Protein AF-A0A4U0WPC5-F1 (afdb_monomer_lite)

Sequence (124 aa):
MAGLFSRRWIRTARDTYLVIDALSHPIQDIKTGASCENSTGRPDPTICPTTEACAQNCAVEGINYAQHGVQTHGNALTLHQYLDVNGVETEVSPRLYLLGPKAENYEMLQLLNQEFTVSIQRHF

pLDDT: mean 90.9, std 13.54, range [36.88, 98.0]

Radius of gyration: 20.48 Å; chains: 1; bounding box: 39×40×68 Å

InterPro domains:
  IPR001722 Glycoside hydrolase, family 7 [PF00840] (14-120)
  IPR001722 Glycoside hydrolase, family 7 [PR00734] (46-65)
  IPR001722 Glycoside hydrolase, family 7 [PR00734] (106-124)
  IPR001722 Glycoside hydrolase, family 7 [PTHR33753] (14-120)
  IPR013320 Concanavalin A-like lectin/glucanase domain superfamily [SSF49899] (13-120)
  IPR037019 Glycoside hydrolase family 7, catalytic domain superfamily [G3DSA:2.70.100.10] (8-123)

Secondary structure (DSSP, 8-state):
----------------EEEE-GGGS-EEETTT--BSB-TTSSB-TTT-SSHHHHHHHEEEPP--GGGGTEEEETTEEEE-SEEEETTEEEE----EEEE-TTSSSB-----TT-----------

Foldseek 3Di:
DDDPPPPPPPDDDFDKDKDWDLLLFFKAFPPPRHGCADPVRHGDCVQPVDPVSSVVGIDGDDDDVVVLQWDDDDPDIGRDQWDQDPNDTDGRRIDMFMGGRVNPHGDDDPPVVHDDDDDDDDDD

Organism: NCBI:txid329884

Structure (mmCIF, N/CA/C/O backbone):
data_AF-A0A4U0WPC5-F1
#
_entry.id   AF-A0A4U0WPC5-F1
#
loop_
_atom_site.group_PDB
_atom_site.id
_atom_site.type_symbol
_atom_site.label_atom_id
_atom_site.label_alt_id
_atom_site.label_comp_id
_atom_site.label_asym_id
_atom_site.label_entity_id
_atom_site.label_seq_id
_atom_site.pdbx_PDB_ins_code
_atom_site.Cartn_x
_atom_site.Cartn_y
_atom_site.Cartn_z
_atom_site.occupancy
_atom_site.B_iso_or_equiv
_atom_site.auth_seq_id
_atom_site.auth_comp_id
_atom_site.auth_asym_id
_atom_site.auth_atom_id
_atom_site.pdbx_PDB_model_num
ATOM 1 N N . MET A 1 1 ? -20.360 -13.756 46.752 1.00 36.88 1 MET A N 1
ATOM 2 C CA . MET A 1 1 ? -20.853 -13.617 45.365 1.00 36.88 1 MET A CA 1
ATOM 3 C C . MET A 1 1 ? -20.392 -12.262 44.846 1.00 36.88 1 MET A C 1
ATOM 5 O O . MET A 1 1 ? -21.016 -11.259 45.158 1.00 36.88 1 MET A O 1
ATOM 9 N N . ALA A 1 2 ? -19.236 -12.207 44.180 1.00 38.19 2 ALA A N 1
ATOM 10 C CA . ALA A 1 2 ? -18.702 -10.965 43.625 1.00 38.19 2 ALA A CA 1
ATOM 11 C C . ALA A 1 2 ? -19.386 -10.693 42.278 1.00 38.19 2 ALA A C 1
ATOM 13 O O . ALA A 1 2 ? -19.288 -11.502 41.357 1.00 38.19 2 ALA A O 1
ATOM 14 N N . GLY A 1 3 ? -20.133 -9.593 42.197 1.00 38.56 3 GLY A N 1
ATOM 15 C CA . GLY A 1 3 ? -20.817 -9.169 40.982 1.00 38.56 3 GLY A CA 1
ATOM 16 C C . GLY A 1 3 ? -19.812 -8.741 39.917 1.00 38.56 3 GLY A C 1
ATOM 17 O O . GLY A 1 3 ? -19.057 -7.790 40.109 1.00 38.56 3 GLY A O 1
ATOM 18 N N . LEU A 1 4 ? -19.820 -9.444 38.787 1.00 43.53 4 LEU A N 1
ATOM 19 C CA . LEU A 1 4 ? -19.161 -9.034 37.553 1.00 43.53 4 LEU A CA 1
ATOM 20 C C . LEU A 1 4 ? -19.795 -7.724 37.062 1.00 43.53 4 LEU A C 1
ATOM 22 O O . LEU A 1 4 ? -20.834 -7.730 36.404 1.00 43.53 4 LEU A O 1
ATOM 26 N N . PHE A 1 5 ? -19.154 -6.593 37.353 1.00 43.22 5 PHE A N 1
ATOM 27 C CA . PHE A 1 5 ? -19.384 -5.347 36.626 1.00 43.22 5 PHE A CA 1
ATOM 28 C C . PHE A 1 5 ? -18.832 -5.505 35.203 1.00 43.22 5 PHE A C 1
ATOM 30 O O . PHE A 1 5 ? -17.725 -5.068 34.893 1.00 43.22 5 PHE A O 1
ATOM 37 N N . SER A 1 6 ? -19.599 -6.136 34.311 1.00 53.47 6 SER A N 1
ATOM 38 C CA . SER A 1 6 ? -19.349 -5.995 32.879 1.00 53.47 6 SER A CA 1
ATOM 39 C C . SER A 1 6 ? -19.780 -4.586 32.479 1.00 53.47 6 SER A C 1
ATOM 41 O O . SER A 1 6 ? -20.940 -4.330 32.159 1.00 53.47 6 SER A O 1
ATOM 43 N N . ARG A 1 7 ? -18.841 -3.637 32.538 1.00 52.19 7 ARG A N 1
ATOM 44 C CA . ARG A 1 7 ? -18.969 -2.362 31.827 1.00 52.19 7 ARG A CA 1
ATOM 45 C C . ARG A 1 7 ? -18.964 -2.687 30.334 1.00 52.19 7 ARG A C 1
ATOM 47 O O . ARG A 1 7 ? -17.917 -2.720 29.693 1.00 52.19 7 ARG A O 1
ATOM 54 N N . ARG A 1 8 ? -20.136 -3.007 29.785 1.00 56.34 8 ARG A N 1
ATOM 55 C CA . ARG A 1 8 ? -20.319 -3.178 28.346 1.00 56.34 8 ARG A CA 1
ATOM 56 C C . ARG A 1 8 ? -20.242 -1.792 27.717 1.00 56.34 8 ARG A C 1
ATOM 58 O O . ARG A 1 8 ? -21.226 -1.064 27.677 1.00 56.34 8 ARG A O 1
ATOM 65 N N . TRP A 1 9 ? -19.049 -1.418 27.268 1.00 59.41 9 TRP A N 1
ATOM 66 C CA . TRP A 1 9 ? -18.851 -0.254 26.414 1.00 59.41 9 TRP A CA 1
ATOM 67 C C . TRP A 1 9 ? -19.751 -0.401 25.184 1.00 59.41 9 TRP A C 1
ATOM 69 O O . TRP A 1 9 ? -19.601 -1.357 24.420 1.00 59.41 9 TRP A O 1
ATOM 79 N N . ILE A 1 10 ? -20.715 0.505 25.017 1.00 80.69 10 ILE A N 1
ATOM 80 C CA . ILE A 1 10 ? -21.506 0.593 23.789 1.00 80.69 10 ILE A CA 1
ATOM 81 C C . ILE A 1 10 ? -20.540 1.094 22.714 1.00 80.69 10 ILE A C 1
ATOM 83 O O . ILE A 1 10 ? -20.156 2.259 22.716 1.00 80.69 10 ILE A O 1
ATOM 87 N N . ARG A 1 11 ? -20.084 0.187 21.847 1.00 84.62 11 ARG A N 1
ATOM 88 C CA . ARG A 1 11 ? -19.219 0.492 20.704 1.00 84.62 11 ARG A CA 1
ATOM 89 C C . ARG A 1 11 ? -20.014 0.290 19.425 1.00 84.62 11 ARG A C 1
ATOM 91 O O . ARG A 1 11 ? -20.670 -0.739 19.273 1.00 84.62 11 ARG A O 1
ATOM 98 N N . THR A 1 12 ? -19.916 1.248 18.516 1.00 90.56 12 THR A N 1
ATOM 99 C CA . THR A 1 12 ? -20.502 1.160 17.177 1.00 90.56 12 THR A CA 1
ATOM 100 C C . THR A 1 12 ? -19.415 0.743 16.200 1.00 90.56 12 THR A C 1
ATOM 102 O O . THR A 1 12 ? -18.335 1.334 16.195 1.00 90.56 12 THR A O 1
ATOM 105 N N . ALA A 1 13 ? -19.685 -0.286 15.396 1.00 91.62 13 ALA A N 1
ATOM 106 C CA . ALA A 1 13 ? -18.792 -0.663 14.309 1.00 91.62 13 ALA A CA 1
ATOM 107 C C . ALA A 1 13 ? -18.754 0.459 13.262 1.00 91.62 13 ALA A C 1
ATOM 109 O O . ALA A 1 13 ? -19.775 1.088 12.981 1.00 91.62 13 ALA A O 1
ATOM 110 N N . ARG A 1 14 ? -17.573 0.712 12.704 1.00 91.44 14 ARG A N 1
ATOM 111 C CA . ARG A 1 14 ? -17.391 1.624 11.576 1.00 91.44 14 ARG A CA 1
ATOM 112 C C . ARG A 1 14 ? -16.828 0.824 10.418 1.00 91.44 14 ARG A C 1
ATOM 114 O O . ARG A 1 14 ? -15.885 0.063 10.618 1.00 91.44 14 ARG A O 1
ATOM 121 N N . ASP A 1 15 ? -17.387 1.036 9.237 1.00 93.75 15 ASP A N 1
ATOM 122 C CA . ASP A 1 15 ? -16.803 0.515 8.011 1.00 93.75 15 ASP A CA 1
ATOM 123 C C . ASP A 1 15 ? -15.552 1.339 7.710 1.00 93.75 15 ASP A C 1
ATOM 125 O O . ASP A 1 15 ? -15.614 2.558 7.547 1.00 93.75 15 ASP A O 1
ATOM 129 N N . THR A 1 16 ? -14.403 0.680 7.711 1.00 96.00 16 THR A N 1
ATOM 130 C CA . THR A 1 16 ? -13.100 1.258 7.377 1.00 96.00 16 THR A CA 1
ATOM 131 C C . THR A 1 16 ? -12.389 0.335 6.412 1.00 96.00 16 THR A C 1
ATOM 133 O O . THR A 1 16 ? -12.668 -0.863 6.370 1.00 96.00 16 THR A O 1
ATOM 136 N N . TYR A 1 17 ? -11.431 0.882 5.680 1.00 97.12 17 TYR A N 1
ATOM 137 C CA . TYR A 1 17 ? -10.688 0.144 4.666 1.00 97.12 17 TYR A CA 1
ATOM 138 C C . TYR A 1 17 ? -9.197 0.195 4.978 1.00 97.12 17 TYR A C 1
ATOM 140 O O . TYR A 1 17 ? -8.752 0.974 5.820 1.00 97.12 17 TYR A O 1
ATOM 148 N N . LEU A 1 18 ? -8.419 -0.646 4.310 1.00 97.19 18 LEU A N 1
ATOM 149 C CA . LEU A 1 18 ? -6.965 -0.648 4.410 1.00 97.19 18 LEU A CA 1
ATOM 150 C C . LEU A 1 18 ? -6.381 -0.329 3.042 1.00 97.19 18 LEU A C 1
ATOM 152 O O . LEU A 1 18 ? -6.896 -0.806 2.032 1.00 97.19 18 LEU A O 1
ATOM 156 N N . VAL A 1 19 ? -5.302 0.446 3.028 1.00 97.62 19 VAL A N 1
ATOM 157 C CA . VAL A 1 19 ? -4.503 0.695 1.827 1.00 97.62 19 VAL A CA 1
ATOM 158 C C . VAL A 1 19 ? -3.048 0.343 2.087 1.00 97.62 19 VAL A C 1
ATOM 160 O O . VAL A 1 19 ? -2.517 0.681 3.146 1.00 97.62 19 VAL A O 1
ATOM 163 N N . ILE A 1 20 ? -2.424 -0.380 1.161 1.00 97.44 20 ILE A N 1
ATOM 164 C CA . ILE A 1 20 ? -0.992 -0.681 1.216 1.00 97.44 20 ILE A CA 1
ATOM 165 C C . ILE A 1 20 ? -0.178 0.528 0.771 1.00 97.44 20 ILE A C 1
ATOM 167 O O . ILE A 1 20 ? -0.651 1.383 0.028 1.00 97.44 20 ILE A O 1
ATOM 171 N N . ASP A 1 21 ? 1.031 0.641 1.306 1.00 96.38 21 ASP A N 1
ATOM 172 C CA . ASP A 1 21 ? 1.939 1.728 0.979 1.00 96.38 21 ASP A CA 1
ATOM 173 C C . ASP A 1 21 ? 2.176 1.850 -0.530 1.00 96.38 21 ASP A C 1
ATOM 175 O O . ASP A 1 21 ? 2.386 0.849 -1.213 1.00 96.38 21 ASP A O 1
ATOM 179 N N . ALA A 1 22 ? 2.198 3.087 -1.029 1.00 92.88 22 ALA A N 1
ATOM 180 C CA . ALA A 1 22 ? 2.320 3.374 -2.454 1.00 92.88 22 ALA A CA 1
ATOM 181 C C . ALA A 1 22 ? 3.572 2.752 -3.097 1.00 92.88 22 ALA A C 1
ATOM 183 O O . ALA A 1 22 ? 3.505 2.352 -4.252 1.00 92.88 22 ALA A O 1
ATOM 184 N N . LEU A 1 23 ? 4.681 2.601 -2.361 1.00 87.56 23 LEU A N 1
ATOM 185 C CA . LEU A 1 23 ? 5.906 1.984 -2.890 1.00 87.56 23 LEU A CA 1
ATOM 186 C C . LEU A 1 23 ? 5.788 0.464 -3.079 1.00 87.56 23 LEU A C 1
ATOM 188 O O . LEU A 1 23 ? 6.668 -0.147 -3.673 1.00 87.56 23 LEU A O 1
ATOM 192 N N . SER A 1 24 ? 4.725 -0.162 -2.568 1.00 93.00 24 SER A N 1
ATOM 193 C CA . SER A 1 24 ? 4.434 -1.574 -2.850 1.00 93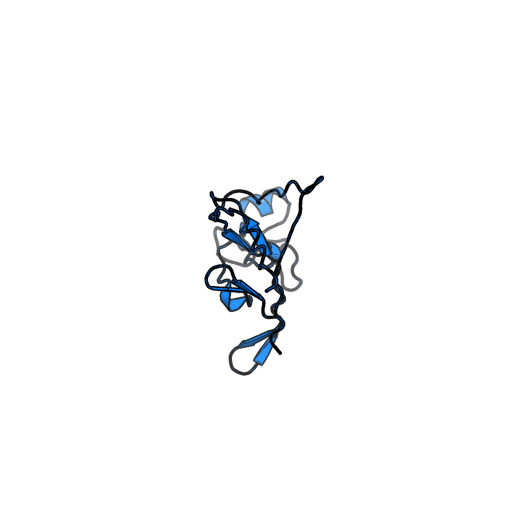.00 24 SER A CA 1
ATOM 194 C C . SER A 1 24 ? 3.723 -1.754 -4.189 1.00 93.00 24 SER A C 1
ATOM 196 O O . SER A 1 24 ? 3.735 -2.853 -4.734 1.00 93.00 24 SER A O 1
ATOM 198 N N . HIS A 1 25 ? 3.080 -0.704 -4.705 1.00 94.75 25 HIS A N 1
ATOM 199 C CA . HIS A 1 25 ? 2.316 -0.769 -5.941 1.00 94.75 25 HIS A CA 1
ATOM 200 C C . HIS A 1 25 ? 3.227 -0.757 -7.172 1.00 94.75 25 HIS A C 1
ATOM 202 O O . HIS A 1 25 ? 4.240 -0.058 -7.182 1.00 94.75 25 HIS A O 1
ATOM 208 N N . PRO A 1 26 ? 2.838 -1.449 -8.256 1.00 94.44 26 PRO A N 1
ATOM 209 C CA . PRO A 1 26 ? 3.454 -1.224 -9.551 1.00 94.44 26 PRO A CA 1
ATOM 210 C C . PRO A 1 26 ? 3.232 0.226 -9.994 1.00 94.44 26 PRO A C 1
ATOM 212 O O . PRO A 1 26 ? 2.100 0.714 -9.997 1.00 94.44 26 PRO A O 1
ATOM 215 N N . ILE A 1 27 ? 4.309 0.892 -10.405 1.00 95.19 27 ILE A N 1
ATOM 216 C CA . ILE A 1 27 ? 4.254 2.216 -11.024 1.00 95.19 27 ILE A CA 1
ATOM 217 C C . ILE A 1 27 ? 4.581 2.036 -12.502 1.00 95.19 27 ILE A C 1
ATOM 219 O O . ILE A 1 27 ? 5.701 1.651 -12.846 1.00 95.19 27 ILE A O 1
ATOM 223 N N . GLN A 1 28 ? 3.601 2.264 -13.373 1.00 96.31 28 GLN A N 1
ATOM 224 C CA . GLN A 1 28 ? 3.697 1.910 -14.790 1.00 96.31 28 GLN A CA 1
ATOM 225 C C . GLN A 1 28 ? 3.432 3.097 -15.707 1.00 96.31 28 GLN A C 1
ATOM 227 O O . GLN A 1 28 ? 2.623 3.969 -15.397 1.00 96.31 28 GLN A O 1
ATOM 232 N N . ASP A 1 29 ? 4.103 3.104 -16.856 1.00 97.38 29 ASP A N 1
ATOM 233 C CA . ASP A 1 29 ? 3.835 4.032 -17.947 1.00 97.38 29 ASP A CA 1
ATOM 234 C C . ASP A 1 29 ? 2.434 3.758 -18.505 1.00 97.38 29 ASP A C 1
ATOM 236 O O . ASP A 1 29 ? 2.152 2.669 -19.009 1.00 97.38 29 ASP A O 1
ATOM 240 N N . ILE A 1 30 ? 1.566 4.766 -18.468 1.00 97.06 30 ILE A N 1
ATOM 241 C CA . ILE A 1 30 ? 0.160 4.667 -18.880 1.00 97.06 30 ILE A CA 1
ATOM 242 C C . ILE A 1 30 ? -0.027 4.336 -20.367 1.00 97.06 30 ILE A C 1
ATOM 244 O O . ILE A 1 30 ? -1.117 3.944 -20.781 1.00 97.06 30 ILE A O 1
ATOM 248 N N . LYS A 1 31 ? 1.002 4.534 -21.200 1.00 95.44 31 LYS A N 1
ATOM 249 C CA . LYS A 1 31 ? 0.951 4.270 -22.645 1.00 95.44 31 LYS A CA 1
ATOM 250 C C . LYS A 1 31 ? 1.462 2.882 -22.990 1.00 95.44 31 LYS A C 1
ATOM 252 O O . LYS A 1 31 ? 0.939 2.260 -23.911 1.00 95.44 31 LYS A O 1
ATOM 257 N N . THR A 1 32 ? 2.516 2.436 -22.312 1.00 96.38 32 THR A N 1
ATOM 258 C CA . THR A 1 32 ? 3.258 1.224 -22.694 1.00 96.38 32 THR A CA 1
ATOM 259 C C . THR A 1 32 ? 3.085 0.069 -21.712 1.00 96.38 32 THR A C 1
ATOM 261 O O . THR A 1 32 ? 3.338 -1.075 -22.087 1.00 96.38 32 THR A O 1
ATOM 264 N N . GLY A 1 33 ? 2.659 0.340 -20.476 1.00 95.38 33 GLY A N 1
ATOM 265 C CA . GLY A 1 33 ? 2.626 -0.627 -19.376 1.00 95.38 33 GLY A CA 1
ATOM 266 C C . GLY A 1 33 ? 4.013 -0.998 -18.838 1.00 95.38 33 GLY A C 1
ATOM 267 O O . GLY A 1 33 ? 4.128 -1.897 -18.005 1.00 95.38 33 GLY A O 1
ATOM 268 N N . ALA A 1 34 ? 5.081 -0.350 -19.316 1.00 95.81 34 ALA A N 1
ATOM 269 C CA . ALA A 1 34 ? 6.428 -0.569 -18.805 1.00 95.81 34 ALA A CA 1
ATOM 270 C C . ALA A 1 34 ? 6.562 -0.02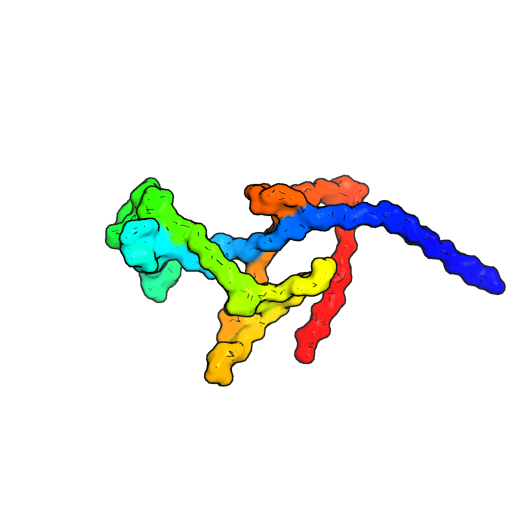6 -17.374 1.00 95.81 34 ALA A C 1
ATOM 272 O O . ALA A 1 34 ? 5.884 0.928 -17.001 1.00 95.81 34 ALA A O 1
ATOM 273 N N . SER A 1 35 ? 7.463 -0.608 -16.580 1.00 95.44 35 SER A N 1
ATOM 274 C CA . SER A 1 35 ? 7.811 -0.063 -15.264 1.00 95.44 35 SER A CA 1
ATOM 275 C C . SER A 1 35 ? 8.360 1.356 -15.408 1.00 95.44 35 SER A C 1
ATOM 277 O O . SER A 1 35 ? 9.276 1.584 -16.195 1.00 95.44 35 SER A O 1
ATOM 279 N N . CYS A 1 36 ? 7.845 2.292 -14.612 1.00 96.25 36 CYS A N 1
ATOM 280 C CA . CYS A 1 36 ? 8.421 3.629 -14.478 1.00 96.25 36 CYS A CA 1
ATOM 281 C C . CYS A 1 36 ? 9.672 3.655 -13.597 1.00 96.25 36 CYS A C 1
ATOM 283 O O . CYS A 1 36 ? 10.317 4.696 -13.471 1.00 96.25 36 CYS A O 1
ATOM 285 N N . GLU A 1 37 ? 10.022 2.525 -12.986 1.00 94.75 37 GLU A N 1
ATOM 286 C CA . GLU A 1 37 ? 11.244 2.343 -12.218 1.00 94.75 37 GLU A CA 1
ATOM 287 C C . GLU A 1 37 ? 12.249 1.470 -12.972 1.00 94.75 37 GLU A C 1
ATOM 289 O O . GLU A 1 37 ? 11.890 0.479 -13.614 1.00 94.75 37 GLU A O 1
ATOM 294 N N . ASN A 1 38 ? 13.528 1.814 -12.844 1.00 93.75 38 ASN A N 1
ATOM 295 C CA . ASN A 1 38 ? 14.641 1.018 -13.341 1.00 93.75 38 ASN A CA 1
ATOM 296 C C . ASN A 1 38 ? 15.008 -0.124 -12.371 1.00 93.75 38 ASN A C 1
ATOM 298 O O . ASN A 1 38 ? 14.468 -0.246 -11.273 1.00 93.75 38 ASN A O 1
ATOM 302 N N . SER A 1 39 ? 16.014 -0.927 -12.729 1.00 90.56 39 SER A N 1
ATOM 303 C CA . SER A 1 39 ? 16.468 -2.084 -11.936 1.00 90.56 39 SER A CA 1
ATOM 304 C C . SER A 1 39 ? 17.039 -1.758 -10.545 1.00 90.56 39 SER A C 1
ATOM 306 O O . SER A 1 39 ? 17.429 -2.668 -9.821 1.00 90.56 39 SER A O 1
ATOM 308 N N . THR A 1 40 ? 17.148 -0.477 -10.181 1.00 90.31 40 THR A N 1
ATOM 309 C CA . THR A 1 40 ? 17.593 -0.018 -8.855 1.00 90.31 40 THR A CA 1
ATOM 310 C C . THR A 1 40 ? 16.451 0.553 -8.008 1.00 90.31 40 THR A C 1
ATOM 312 O O . THR A 1 40 ? 16.720 1.066 -6.922 1.00 90.31 40 THR A O 1
ATOM 315 N N . GLY A 1 41 ? 15.204 0.502 -8.498 1.00 87.38 41 GLY A N 1
ATOM 316 C CA . GLY A 1 41 ? 14.037 1.088 -7.825 1.00 87.38 41 GLY A CA 1
ATOM 317 C C . GLY A 1 41 ? 14.020 2.618 -7.882 1.00 87.38 41 GLY A C 1
ATOM 318 O O . GLY A 1 41 ? 13.544 3.281 -6.965 1.00 87.38 41 GLY A O 1
ATOM 319 N N . ARG A 1 42 ? 14.634 3.209 -8.915 1.00 91.94 42 ARG A N 1
ATOM 320 C CA . ARG A 1 42 ? 14.630 4.662 -9.153 1.00 91.94 42 ARG A CA 1
ATOM 321 C C . ARG A 1 42 ? 13.829 4.984 -10.410 1.00 91.94 42 ARG A C 1
ATOM 323 O O . ARG A 1 42 ? 13.818 4.142 -11.304 1.00 91.94 42 ARG A O 1
ATOM 330 N N . PRO A 1 43 ? 13.265 6.200 -10.537 1.00 94.12 43 PRO A N 1
ATOM 331 C CA . PRO A 1 43 ? 12.578 6.611 -11.758 1.00 94.12 43 PRO A CA 1
ATOM 332 C C . PRO A 1 43 ? 13.445 6.377 -13.002 1.00 94.12 43 PRO A C 1
ATOM 334 O O . PRO A 1 43 ? 14.616 6.772 -13.035 1.00 94.12 43 PRO A O 1
ATOM 337 N N . ASP A 1 44 ? 12.889 5.704 -14.007 1.00 96.00 44 ASP A N 1
ATOM 338 C CA . ASP A 1 44 ? 13.556 5.456 -15.282 1.00 96.00 44 ASP A CA 1
ATOM 339 C C . ASP A 1 44 ? 13.689 6.788 -16.040 1.00 96.00 44 ASP A C 1
ATOM 341 O O . ASP A 1 44 ? 12.673 7.389 -16.374 1.00 96.00 44 ASP A O 1
ATOM 345 N N . PRO A 1 45 ? 14.902 7.279 -16.349 1.00 96.12 45 PRO A N 1
ATOM 346 C CA . PRO A 1 45 ? 15.088 8.591 -16.970 1.00 96.12 45 PRO A CA 1
ATOM 347 C C . PRO A 1 45 ? 14.531 8.691 -18.398 1.00 96.12 45 PRO A C 1
ATOM 349 O O . PRO A 1 45 ? 14.357 9.802 -18.900 1.00 96.12 45 PRO A O 1
ATOM 352 N N . THR A 1 46 ? 14.261 7.566 -19.067 1.00 95.75 46 THR A N 1
ATOM 353 C CA . THR A 1 46 ? 13.653 7.552 -20.406 1.00 95.75 46 THR A CA 1
ATOM 354 C C . THR A 1 46 ? 12.145 7.814 -20.361 1.00 95.75 46 THR A C 1
ATOM 356 O O . THR A 1 46 ? 11.607 8.416 -21.289 1.00 95.75 46 THR A O 1
ATOM 359 N N . ILE A 1 47 ? 11.485 7.435 -19.260 1.00 96.56 47 ILE A N 1
ATOM 360 C CA . ILE A 1 47 ? 10.046 7.631 -19.014 1.00 96.56 47 ILE A CA 1
ATOM 361 C C . ILE A 1 47 ? 9.808 8.865 -18.121 1.00 96.56 47 ILE A C 1
ATOM 363 O O . ILE A 1 47 ? 8.893 9.656 -18.359 1.00 96.56 47 ILE A O 1
ATOM 367 N N . CYS A 1 48 ? 10.674 9.062 -17.127 1.00 96.88 48 CYS A N 1
ATOM 368 C CA . CYS A 1 48 ? 10.653 10.094 -16.092 1.00 96.88 48 CYS A CA 1
ATOM 369 C C . CYS A 1 48 ? 11.888 11.025 -16.167 1.00 96.88 48 CYS A C 1
ATOM 371 O O . CYS A 1 48 ? 12.685 11.067 -15.227 1.00 96.88 48 CYS A O 1
ATOM 373 N N . PRO A 1 49 ? 12.075 11.807 -17.251 1.00 96.75 49 PRO A N 1
ATOM 374 C CA . PRO A 1 49 ? 13.198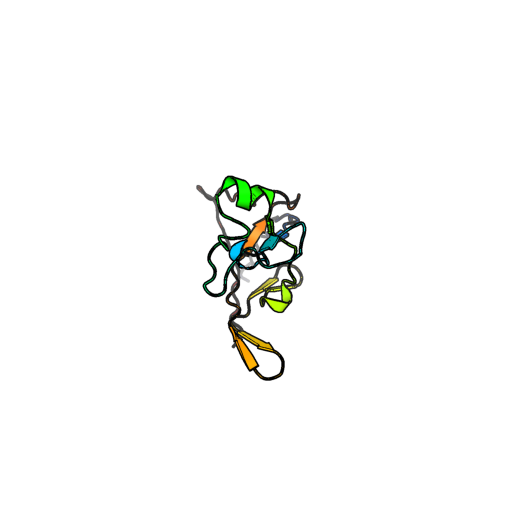 12.746 -17.358 1.00 96.75 49 PRO A CA 1
ATOM 375 C C . PRO A 1 49 ? 13.070 13.949 -16.406 1.00 96.75 49 PRO A C 1
ATOM 377 O O . PRO A 1 49 ? 14.074 14.558 -16.039 1.00 96.75 49 PRO A O 1
ATOM 380 N N . THR A 1 50 ? 11.842 14.298 -16.007 1.00 96.88 50 THR A N 1
ATOM 381 C CA . THR A 1 50 ? 11.533 15.302 -14.977 1.00 96.88 50 THR A CA 1
ATOM 382 C C . THR A 1 50 ? 10.411 14.796 -14.075 1.00 96.88 50 THR A C 1
ATOM 384 O O . THR A 1 50 ? 9.694 13.857 -14.430 1.00 96.88 50 THR A O 1
ATOM 387 N N . THR A 1 51 ? 10.221 15.440 -12.923 1.00 96.00 51 THR A N 1
ATOM 388 C CA . THR A 1 51 ? 9.126 15.125 -11.995 1.00 96.00 51 THR A CA 1
ATOM 389 C C . THR A 1 51 ? 7.756 15.292 -12.655 1.00 96.00 51 THR A C 1
ATOM 391 O O . THR A 1 51 ? 6.891 14.432 -12.508 1.00 96.00 51 THR A O 1
A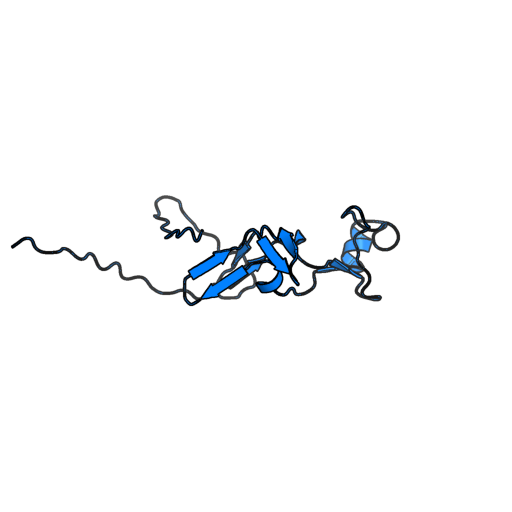TOM 394 N N . GLU A 1 52 ? 7.564 16.366 -13.423 1.00 97.62 52 GLU A N 1
ATOM 395 C CA . GLU A 1 52 ? 6.303 16.666 -14.108 1.00 97.62 52 GLU A CA 1
ATOM 396 C C . GLU A 1 52 ? 6.015 15.642 -15.204 1.00 97.62 52 GLU A C 1
ATOM 398 O O . GLU A 1 52 ? 4.892 15.154 -15.305 1.00 97.62 52 GLU A O 1
ATOM 403 N N . ALA A 1 53 ? 7.034 15.275 -15.990 1.00 97.12 53 ALA A N 1
ATOM 404 C CA . ALA A 1 53 ? 6.899 14.235 -17.003 1.00 97.12 53 ALA A CA 1
ATOM 405 C C . ALA A 1 53 ? 6.560 12.883 -16.360 1.00 97.12 53 ALA A C 1
ATOM 407 O O . ALA A 1 53 ? 5.673 12.187 -16.840 1.00 97.12 53 ALA A O 1
ATOM 408 N N . CYS A 1 54 ? 7.200 12.543 -15.237 1.00 96.69 54 CYS A N 1
ATOM 409 C CA . CYS A 1 54 ? 6.921 11.305 -14.512 1.00 96.69 54 CYS A CA 1
ATOM 410 C C . CYS A 1 54 ? 5.472 11.257 -14.008 1.00 96.69 54 CYS A C 1
ATOM 412 O O . CYS A 1 54 ? 4.771 10.279 -14.243 1.00 96.69 54 CYS A O 1
ATOM 414 N N . ALA A 1 55 ? 4.982 12.345 -13.406 1.00 96.19 55 ALA A N 1
ATOM 415 C CA . ALA A 1 55 ? 3.600 12.437 -12.931 1.00 96.19 55 ALA A CA 1
ATOM 416 C C . ALA A 1 55 ? 2.555 12.367 -14.061 1.00 96.19 55 ALA A C 1
ATOM 418 O O . ALA A 1 55 ? 1.413 11.989 -13.817 1.00 96.19 55 ALA A O 1
ATOM 419 N N . GLN A 1 56 ? 2.923 12.753 -15.286 1.00 97.31 56 GLN A N 1
ATOM 420 C CA . GLN A 1 56 ? 2.046 12.671 -16.459 1.00 97.31 56 GLN A CA 1
ATOM 421 C C . GLN A 1 56 ? 2.110 11.316 -17.165 1.00 97.31 56 GLN A C 1
ATOM 423 O O . GLN A 1 56 ? 1.117 10.890 -17.752 1.00 97.31 56 GLN A O 1
ATOM 428 N N . ASN A 1 57 ? 3.276 10.671 -17.154 1.00 97.69 57 ASN A N 1
ATOM 429 C CA . ASN A 1 57 ? 3.509 9.427 -17.878 1.00 97.69 57 ASN A CA 1
ATOM 430 C C . ASN A 1 57 ? 3.182 8.195 -17.035 1.00 97.69 57 ASN A C 1
ATOM 432 O O . ASN A 1 57 ? 2.869 7.163 -17.613 1.00 97.69 57 ASN A O 1
ATOM 436 N N . CYS A 1 58 ? 3.249 8.285 -15.707 1.00 97.44 58 CYS A N 1
ATOM 437 C CA . CYS A 1 58 ? 3.160 7.133 -14.819 1.00 97.44 58 CYS A CA 1
ATOM 438 C C . CYS A 1 58 ? 1.883 7.126 -13.982 1.00 97.44 58 CYS A C 1
ATOM 440 O O . CYS A 1 58 ? 1.458 8.161 -13.469 1.00 97.44 58 CYS A O 1
ATOM 442 N N . ALA A 1 59 ? 1.322 5.938 -13.780 1.00 96.62 59 ALA A N 1
ATOM 443 C CA . ALA A 1 59 ? 0.230 5.694 -12.851 1.00 96.62 59 ALA A CA 1
ATOM 444 C C . ALA A 1 59 ? 0.631 4.658 -11.799 1.00 96.62 59 ALA A C 1
ATOM 446 O O . ALA A 1 59 ? 1.405 3.737 -12.061 1.00 96.62 59 ALA A O 1
ATOM 447 N N . VAL A 1 60 ? 0.092 4.837 -10.593 1.00 95.69 60 VAL A N 1
ATOM 448 C CA . VAL A 1 60 ? 0.143 3.835 -9.528 1.00 95.69 60 VAL A CA 1
ATOM 449 C C . VAL A 1 60 ? -1.019 2.877 -9.754 1.00 95.69 60 VAL A C 1
ATOM 451 O O . VAL A 1 60 ? -2.179 3.285 -9.693 1.00 95.69 60 VAL A O 1
ATOM 454 N N . GLU A 1 61 ? -0.706 1.617 -10.023 1.00 95.50 61 GLU A N 1
ATOM 455 C CA . GLU A 1 61 ? -1.698 0.616 -10.407 1.00 95.50 61 GLU A CA 1
ATOM 456 C C . GLU A 1 61 ? -2.261 -0.147 -9.211 1.00 95.50 61 GLU A C 1
ATOM 458 O O . GLU A 1 61 ? -1.676 -0.188 -8.131 1.00 95.50 61 GLU A O 1
ATOM 463 N N . GLY A 1 62 ? -3.413 -0.790 -9.400 1.00 94.69 62 GLY A N 1
ATOM 464 C CA . GLY A 1 62 ? -3.978 -1.694 -8.399 1.00 94.69 62 GLY A CA 1
ATOM 465 C C . GLY A 1 62 ? -3.053 -2.877 -8.085 1.00 94.69 62 GLY A C 1
ATOM 466 O O . GLY A 1 62 ? -2.255 -3.308 -8.915 1.00 94.69 62 GLY A O 1
ATOM 467 N N . ILE A 1 63 ? -3.181 -3.435 -6.881 1.00 95.75 63 ILE A N 1
ATOM 468 C 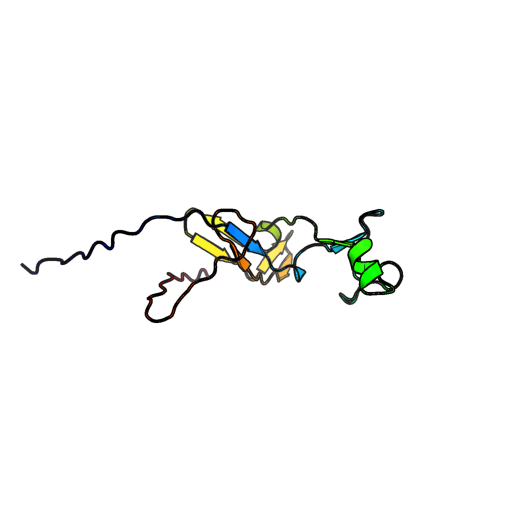CA . ILE A 1 63 ? -2.309 -4.508 -6.394 1.00 95.75 63 ILE A CA 1
ATOM 469 C C . ILE A 1 63 ? -3.097 -5.607 -5.682 1.00 95.75 63 ILE A C 1
ATOM 471 O O . ILE A 1 63 ? -4.133 -5.355 -5.063 1.00 95.75 63 ILE A O 1
ATOM 475 N N . ASN A 1 64 ? -2.595 -6.841 -5.750 1.00 95.56 64 ASN A N 1
ATOM 476 C CA . ASN A 1 64 ? -3.150 -7.968 -5.013 1.00 95.56 64 ASN A CA 1
ATOM 477 C C . ASN A 1 64 ? -2.550 -8.049 -3.601 1.00 95.56 64 ASN A C 1
ATOM 479 O O . ASN A 1 64 ? -1.462 -8.577 -3.401 1.00 95.56 64 ASN A O 1
ATOM 483 N N . TYR A 1 65 ? -3.306 -7.598 -2.607 1.00 96.88 65 TYR A N 1
ATOM 484 C CA . TYR A 1 65 ? -2.899 -7.547 -1.199 1.00 96.88 65 TYR A CA 1
ATOM 485 C C . TYR A 1 65 ? -2.417 -8.900 -0.648 1.00 96.88 65 TYR A C 1
ATOM 487 O O . TYR A 1 65 ? -1.456 -8.944 0.121 1.00 96.88 65 TYR A O 1
ATOM 495 N N . ALA A 1 66 ? -3.021 -10.012 -1.080 1.00 96.19 66 ALA A N 1
ATOM 496 C CA . ALA A 1 66 ? -2.638 -11.342 -0.614 1.00 96.19 66 ALA A CA 1
ATOM 497 C C . ALA A 1 66 ? -1.221 -11.733 -1.067 1.00 96.19 66 ALA A C 1
ATOM 499 O O . ALA A 1 66 ? -0.499 -12.376 -0.309 1.00 96.19 66 ALA A O 1
ATOM 500 N N . GLN A 1 67 ? -0.792 -11.290 -2.256 1.00 94.94 67 GLN A N 1
ATOM 501 C CA . GLN A 1 67 ? 0.579 -11.493 -2.750 1.00 94.94 67 GLN A CA 1
ATOM 502 C C . GLN A 1 67 ? 1.615 -10.646 -2.000 1.00 94.94 67 GLN A C 1
ATOM 504 O O . GLN A 1 67 ? 2.805 -10.921 -2.091 1.00 94.94 67 GLN A O 1
ATOM 509 N N . HIS A 1 68 ? 1.162 -9.663 -1.219 1.00 95.88 68 HIS A N 1
ATOM 510 C CA . HIS A 1 68 ? 1.990 -8.831 -0.346 1.00 95.88 68 HIS A CA 1
ATOM 511 C C . HIS A 1 68 ? 1.795 -9.184 1.134 1.00 95.88 68 HIS A C 1
ATOM 513 O O . HIS A 1 68 ? 2.112 -8.397 2.018 1.00 95.88 68 HIS A O 1
ATOM 519 N N . GLY A 1 69 ? 1.254 -10.369 1.427 1.00 96.06 69 GLY A N 1
ATOM 520 C CA . GLY A 1 69 ? 1.145 -10.873 2.794 1.00 96.06 69 GLY A CA 1
ATOM 521 C C . GLY A 1 69 ? 0.051 -10.212 3.627 1.00 96.06 69 GLY A C 1
ATOM 522 O O . GLY A 1 69 ? 0.097 -10.305 4.851 1.00 96.06 69 GLY A O 1
ATOM 523 N N . VAL A 1 70 ? -0.929 -9.560 2.999 1.00 97.50 70 VAL A N 1
ATOM 524 C CA . VAL A 1 70 ? -2.031 -8.891 3.698 1.00 97.50 70 VAL A CA 1
ATOM 525 C C . VAL A 1 70 ? -3.312 -9.709 3.578 1.00 97.50 70 VAL A C 1
ATOM 527 O O . VAL A 1 70 ? -3.794 -9.976 2.477 1.00 97.50 70 VAL A O 1
ATOM 530 N N . GLN A 1 71 ? -3.897 -10.067 4.720 1.00 96.31 71 GLN A N 1
ATOM 531 C CA . GLN A 1 71 ? -5.183 -10.764 4.794 1.00 96.31 71 GLN A CA 1
ATOM 532 C C . GLN A 1 71 ? -6.082 -10.133 5.857 1.00 96.31 71 GLN A C 1
ATOM 534 O O . GLN A 1 71 ? -5.610 -9.661 6.892 1.00 96.31 71 GLN A O 1
ATOM 539 N N . THR A 1 72 ? -7.394 -10.146 5.621 1.00 95.69 72 THR A N 1
ATOM 540 C CA . THR A 1 72 ? -8.388 -9.676 6.593 1.00 95.69 72 THR A CA 1
ATOM 541 C C . THR A 1 72 ? -9.478 -10.717 6.800 1.00 95.69 72 THR A C 1
ATOM 543 O O . THR A 1 72 ? -9.876 -11.417 5.868 1.00 95.69 72 THR A O 1
ATOM 546 N N . HIS A 1 73 ? -9.967 -10.825 8.033 1.00 94.81 73 HIS A N 1
ATOM 547 C CA . HIS A 1 73 ? -11.116 -11.659 8.369 1.00 94.81 73 HIS A CA 1
ATOM 548 C C . HIS A 1 73 ? -11.927 -11.000 9.488 1.00 94.81 73 HIS A C 1
ATOM 550 O O . HIS A 1 73 ? -11.477 -10.909 10.632 1.00 94.81 73 HIS A O 1
ATOM 556 N N . GLY A 1 74 ? -13.126 -10.509 9.164 1.00 93.06 74 GLY A N 1
ATOM 557 C CA . GLY A 1 74 ? -13.929 -9.724 10.101 1.00 93.06 74 GLY A CA 1
ATOM 558 C C . GLY A 1 74 ? -13.187 -8.459 10.543 1.00 93.06 74 GLY A C 1
ATOM 559 O O . GLY A 1 74 ? -12.889 -7.598 9.724 1.00 93.06 74 GLY A O 1
ATOM 560 N N . ASN A 1 75 ? -12.881 -8.352 11.837 1.00 93.50 75 ASN A N 1
ATOM 561 C CA . ASN A 1 75 ? -12.126 -7.240 12.424 1.00 93.50 75 ASN A CA 1
ATOM 562 C C . ASN A 1 75 ? -10.630 -7.547 12.644 1.00 93.50 75 ASN A C 1
ATOM 564 O O . ASN A 1 75 ? -9.946 -6.762 13.301 1.00 93.50 75 ASN A O 1
ATOM 568 N N . ALA A 1 76 ? -10.134 -8.685 12.148 1.00 95.62 76 ALA A N 1
ATOM 569 C CA . ALA A 1 76 ? -8.735 -9.079 12.256 1.00 95.62 76 ALA A CA 1
ATOM 570 C C . ALA A 1 76 ? -7.965 -8.766 10.963 1.00 95.62 76 ALA A C 1
ATOM 572 O O . ALA A 1 76 ? -8.456 -9.014 9.859 1.00 95.62 76 ALA A O 1
ATOM 573 N N . LEU A 1 77 ? -6.741 -8.261 11.127 1.00 96.69 77 LEU A N 1
ATOM 574 C CA . LEU A 1 77 ? -5.752 -8.029 10.076 1.00 96.69 77 LEU A CA 1
ATOM 575 C C . LEU A 1 77 ? -4.533 -8.914 10.355 1.00 96.69 77 LEU A C 1
ATOM 577 O O . LEU A 1 77 ? -3.945 -8.827 11.434 1.00 96.69 77 LEU A O 1
ATOM 581 N N . THR A 1 78 ? -4.144 -9.721 9.373 1.00 96.31 78 THR A N 1
ATOM 582 C CA . THR A 1 78 ? -2.940 -10.554 9.416 1.00 96.31 78 THR A CA 1
ATOM 583 C C . THR A 1 78 ? -1.924 -10.025 8.412 1.00 96.31 78 THR A C 1
ATOM 585 O O . THR A 1 78 ? -2.251 -9.825 7.241 1.00 96.31 78 THR A O 1
ATOM 588 N N . LEU A 1 79 ? -0.697 -9.804 8.889 1.00 96.12 79 LEU A N 1
ATOM 589 C CA . LEU A 1 79 ? 0.452 -9.373 8.095 1.00 96.12 79 LEU A CA 1
ATOM 590 C C . LEU A 1 79 ? 1.522 -10.462 8.141 1.00 96.12 79 LEU A C 1
ATOM 592 O O . LEU A 1 79 ? 2.045 -10.773 9.212 1.00 96.12 79 LEU A O 1
ATOM 596 N N . HIS A 1 80 ? 1.832 -11.042 6.989 1.00 95.19 80 HIS A N 1
ATOM 597 C CA . HIS A 1 80 ? 2.912 -12.008 6.841 1.00 95.19 80 HIS A CA 1
ATOM 598 C C . HIS A 1 80 ? 4.218 -11.282 6.522 1.00 95.19 80 HIS A C 1
ATOM 600 O O . HIS A 1 80 ? 4.240 -10.413 5.657 1.00 95.19 80 HIS A O 1
ATOM 606 N N . GLN A 1 81 ? 5.310 -11.653 7.196 1.00 94.81 81 GLN A N 1
ATOM 607 C CA . GLN A 1 81 ? 6.643 -11.147 6.844 1.00 94.81 81 GLN A CA 1
ATOM 608 C C . GLN A 1 81 ? 7.162 -11.804 5.558 1.00 94.81 81 GLN A C 1
ATOM 610 O O . GLN A 1 81 ? 7.772 -11.134 4.726 1.00 94.81 81 GLN A O 1
ATOM 615 N N . TYR A 1 82 ? 6.881 -13.100 5.403 1.00 95.19 82 TYR A N 1
ATOM 616 C CA . TYR A 1 82 ? 7.313 -13.937 4.292 1.00 95.19 82 TYR A CA 1
ATOM 617 C C . TYR A 1 82 ? 6.131 -14.707 3.705 1.00 95.19 82 TYR A C 1
ATOM 619 O O . TYR A 1 82 ? 5.194 -15.060 4.429 1.00 95.19 82 TYR A O 1
ATOM 627 N N . LEU A 1 83 ? 6.199 -14.995 2.408 1.00 94.94 83 LEU A N 1
ATOM 628 C CA . LEU A 1 83 ? 5.301 -15.913 1.713 1.00 94.94 83 LEU A CA 1
ATOM 629 C C . LEU A 1 83 ? 6.103 -17.017 1.028 1.00 94.94 83 LEU A C 1
ATOM 631 O O . LEU A 1 83 ? 7.188 -16.769 0.508 1.00 94.94 83 LEU A O 1
ATOM 635 N N . ASP A 1 84 ? 5.537 -18.218 0.978 1.00 93.38 84 ASP A N 1
ATOM 636 C CA . ASP A 1 84 ? 6.027 -19.279 0.102 1.00 93.38 84 ASP A CA 1
ATOM 637 C C . ASP A 1 84 ? 5.472 -19.047 -1.311 1.00 93.38 84 ASP A C 1
ATOM 639 O O . ASP A 1 84 ? 4.264 -19.145 -1.551 1.00 93.38 84 ASP A O 1
ATOM 643 N N . VAL A 1 85 ? 6.362 -18.708 -2.242 1.00 92.19 85 VAL A N 1
ATOM 644 C CA . VAL A 1 85 ? 6.047 -18.551 -3.660 1.00 92.19 85 VAL A CA 1
ATOM 645 C C . VAL A 1 85 ? 6.739 -19.677 -4.422 1.00 92.19 85 VAL A C 1
ATOM 647 O O . VAL A 1 85 ? 7.914 -19.589 -4.771 1.00 92.19 85 VAL A O 1
ATOM 650 N N . ASN A 1 86 ? 5.990 -20.746 -4.706 1.00 92.00 86 ASN A N 1
ATOM 651 C CA . ASN A 1 86 ? 6.464 -21.929 -5.440 1.00 92.00 86 ASN A CA 1
ATOM 652 C C . ASN A 1 86 ? 7.681 -22.627 -4.796 1.00 92.00 86 ASN A C 1
ATOM 654 O O . ASN A 1 86 ? 8.604 -23.053 -5.493 1.00 92.00 86 ASN A O 1
ATOM 658 N N . GLY A 1 87 ? 7.682 -22.754 -3.472 1.00 93.12 87 GLY A N 1
ATOM 659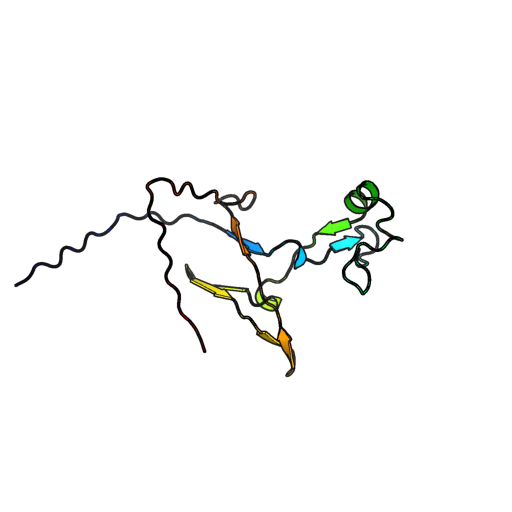 C CA . GLY A 1 87 ? 8.750 -23.367 -2.684 1.00 93.12 87 GLY A CA 1
ATOM 660 C C . GLY A 1 87 ? 9.899 -22.418 -2.345 1.00 93.12 87 GLY A C 1
ATOM 661 O O . GLY A 1 87 ? 10.913 -22.867 -1.809 1.00 93.12 87 GLY A O 1
ATOM 662 N N . VAL A 1 88 ? 9.773 -21.126 -2.667 1.00 94.19 88 VAL A N 1
ATOM 663 C CA . VAL A 1 88 ? 10.765 -20.097 -2.341 1.00 94.19 88 VAL A CA 1
ATOM 664 C C . VAL A 1 88 ? 10.166 -19.121 -1.342 1.00 94.19 88 VAL A C 1
ATOM 666 O O . VAL A 1 88 ? 9.181 -18.439 -1.628 1.00 94.19 88 VAL A O 1
ATOM 669 N N . GLU A 1 89 ? 10.792 -19.032 -0.173 1.00 94.69 89 GLU A N 1
ATOM 670 C CA . GLU A 1 89 ? 10.439 -18.042 0.836 1.00 94.69 89 GLU A CA 1
ATOM 671 C C . GLU A 1 89 ? 10.823 -16.642 0.340 1.00 94.69 89 GLU A C 1
ATOM 673 O O . GLU A 1 89 ? 11.991 -16.339 0.098 1.00 94.69 89 GLU A O 1
ATOM 678 N N . THR A 1 90 ? 9.813 -15.802 0.142 1.00 94.56 90 THR A N 1
ATOM 679 C CA . THR A 1 90 ? 9.948 -14.442 -0.381 1.00 94.56 90 THR A CA 1
ATOM 680 C C . THR A 1 90 ? 9.545 -13.454 0.701 1.00 94.56 90 THR A C 1
ATOM 682 O O . THR A 1 90 ? 8.445 -13.542 1.250 1.00 94.56 90 THR A O 1
ATOM 685 N N . GLU A 1 91 ? 10.428 -12.508 1.015 1.00 94.44 91 GLU A N 1
ATOM 686 C CA . GLU A 1 91 ? 10.112 -11.409 1.927 1.00 94.44 91 GLU A CA 1
ATOM 687 C C . GLU A 1 91 ? 9.104 -10.451 1.277 1.00 94.44 91 GLU A C 1
ATOM 689 O O . GLU A 1 91 ? 9.305 -10.013 0.145 1.00 94.44 91 GLU A O 1
ATOM 694 N N . VAL A 1 92 ? 8.031 -10.114 2.000 1.00 94.75 92 VAL A N 1
ATOM 695 C CA . VAL A 1 92 ? 6.990 -9.177 1.532 1.00 94.75 92 VAL A CA 1
ATOM 696 C C . VAL A 1 92 ? 6.813 -7.953 2.434 1.00 94.75 92 VAL A C 1
ATOM 698 O O . VAL A 1 92 ? 6.483 -6.888 1.926 1.00 94.75 92 VAL A O 1
ATOM 701 N N . SER A 1 93 ? 7.062 -8.075 3.746 1.00 94.69 93 SER A N 1
ATOM 702 C CA . SER A 1 93 ? 7.155 -6.960 4.713 1.00 94.69 93 SER A CA 1
ATOM 703 C C . SER A 1 93 ? 6.131 -5.808 4.517 1.00 94.69 93 SER A C 1
ATOM 705 O O . SER A 1 93 ? 6.516 -4.656 4.288 1.00 94.69 93 SER A O 1
ATOM 707 N N . PRO A 1 94 ? 4.809 -6.076 4.572 1.00 96.38 94 PRO A N 1
ATOM 708 C CA . PRO A 1 94 ? 3.798 -5.087 4.206 1.00 96.38 94 PRO A CA 1
ATOM 709 C C . PRO A 1 94 ? 3.663 -3.939 5.213 1.00 96.38 94 PRO A C 1
ATOM 711 O O . PRO A 1 94 ? 3.635 -4.140 6.430 1.00 96.38 94 PRO A O 1
ATOM 714 N N . ARG A 1 95 ? 3.435 -2.727 4.689 1.00 97.56 95 ARG A N 1
ATOM 715 C CA . ARG A 1 95 ? 3.000 -1.542 5.446 1.00 97.56 95 ARG A CA 1
ATOM 716 C C . ARG A 1 95 ? 1.626 -1.089 4.961 1.00 97.56 95 ARG A C 1
ATOM 718 O O . ARG A 1 95 ? 1.423 -0.919 3.764 1.00 97.56 95 ARG A O 1
ATOM 725 N N . LEU A 1 96 ? 0.700 -0.869 5.893 1.00 97.62 96 LEU A N 1
ATOM 726 C CA . LEU A 1 96 ? -0.682 -0.478 5.605 1.00 97.62 96 LEU A CA 1
ATOM 727 C C . LEU A 1 96 ? -1.092 0.783 6.364 1.00 97.62 96 LEU A C 1
ATOM 729 O O . LEU A 1 96 ? -0.558 1.087 7.432 1.00 97.62 96 LEU A O 1
ATOM 733 N N . TYR A 1 97 ? -2.126 1.440 5.850 1.00 97.88 97 TYR A N 1
ATOM 734 C CA . TYR A 1 97 ? -2.790 2.584 6.460 1.00 97.88 97 TYR A CA 1
ATOM 735 C C . TYR A 1 97 ? -4.301 2.353 6.541 1.00 97.88 97 TYR A C 1
ATOM 737 O O . TYR A 1 97 ? -4.889 1.697 5.680 1.00 97.88 97 TYR A O 1
ATOM 745 N N . LEU A 1 98 ? -4.932 2.907 7.579 1.00 97.75 98 LEU A N 1
ATOM 746 C CA . LEU A 1 98 ? -6.381 2.854 7.766 1.00 97.75 98 LEU A CA 1
ATOM 747 C C . LEU A 1 98 ? -7.051 3.984 6.979 1.00 97.75 98 LEU A C 1
ATOM 749 O O . LEU A 1 98 ? -6.687 5.152 7.123 1.00 97.75 98 LEU A O 1
ATOM 753 N N . LEU A 1 99 ? -8.052 3.640 6.181 1.00 98.00 99 LEU A N 1
ATOM 754 C CA . LEU A 1 99 ? -8.898 4.567 5.443 1.00 98.00 99 LEU A CA 1
ATOM 755 C C . LEU A 1 99 ? -10.275 4.674 6.094 1.00 98.00 99 LEU A C 1
ATOM 757 O O . LEU A 1 99 ? -10.819 3.695 6.616 1.00 98.00 99 LEU A O 1
ATOM 761 N N . GLY A 1 100 ? -10.857 5.867 6.016 1.00 96.81 100 GLY A N 1
ATOM 762 C CA . GLY A 1 100 ? -12.197 6.123 6.526 1.00 96.81 100 GLY A CA 1
ATOM 763 C C . GLY A 1 100 ? -13.308 5.475 5.684 1.00 96.81 100 GLY A C 1
ATOM 764 O O . GLY A 1 100 ? -13.037 4.852 4.656 1.00 96.81 100 GLY A O 1
ATOM 765 N N . PRO A 1 101 ? -14.588 5.674 6.052 1.00 94.25 101 PRO A N 1
ATOM 766 C CA . PRO A 1 101 ? -15.728 4.952 5.467 1.00 94.25 101 PRO A CA 1
ATOM 767 C C . PRO A 1 101 ? -15.967 5.134 3.965 1.00 94.25 101 PRO A C 1
ATOM 769 O O . PRO A 1 101 ? -16.735 4.382 3.373 1.00 94.25 101 PRO A O 1
ATOM 772 N N . LYS A 1 102 ? -15.337 6.134 3.343 1.00 95.38 102 LYS A N 1
ATOM 773 C CA . LYS A 1 102 ? -15.426 6.379 1.897 1.00 95.38 102 LYS A CA 1
ATOM 774 C C . LYS A 1 102 ? -14.265 5.783 1.097 1.00 95.38 102 LYS A C 1
ATOM 776 O O . LYS A 1 102 ? -14.276 5.905 -0.116 1.00 95.38 102 LYS A O 1
ATOM 781 N N . ALA A 1 103 ? -13.257 5.203 1.754 1.00 95.56 103 ALA A N 1
ATOM 782 C CA . ALA A 1 103 ? -12.033 4.689 1.127 1.00 95.56 103 ALA A CA 1
ATOM 783 C C . ALA A 1 103 ? -11.205 5.718 0.315 1.00 95.56 103 ALA A C 1
ATOM 785 O O . ALA A 1 103 ? -10.296 5.339 -0.411 1.00 95.56 103 ALA A O 1
ATOM 786 N N . GLU A 1 104 ? -11.480 7.019 0.450 1.00 95.44 104 GLU A N 1
ATOM 787 C CA . GLU A 1 104 ? -10.773 8.084 -0.288 1.00 95.44 104 GLU A CA 1
ATOM 788 C C . GLU A 1 104 ? -9.672 8.766 0.536 1.00 95.44 104 GLU A C 1
ATOM 790 O O . GLU A 1 104 ? -8.718 9.302 -0.016 1.00 95.44 104 GLU A O 1
ATOM 795 N N . ASN A 1 105 ? -9.817 8.787 1.864 1.00 97.56 105 ASN A N 1
ATOM 796 C CA . ASN A 1 105 ? -8.931 9.515 2.771 1.00 97.56 105 ASN A CA 1
ATOM 797 C C . ASN A 1 105 ? -8.540 8.641 3.964 1.00 97.56 105 ASN A C 1
ATOM 799 O O . ASN A 1 105 ? -9.328 7.796 4.407 1.00 97.56 105 ASN A O 1
ATOM 803 N N . TYR A 1 106 ? -7.352 8.896 4.515 1.00 97.81 106 TYR A N 1
ATOM 804 C CA . TYR A 1 106 ? -6.901 8.274 5.757 1.00 97.81 106 TYR A CA 1
ATOM 805 C C . TYR A 1 106 ? -7.864 8.564 6.912 1.00 97.81 106 TYR A C 1
ATOM 807 O O . TYR A 1 106 ? -8.389 9.672 7.050 1.00 97.81 106 TYR A O 1
ATOM 815 N N . GLU A 1 107 ? -8.087 7.563 7.762 1.00 97.25 107 GLU A N 1
ATOM 816 C CA . GLU A 1 107 ? -8.856 7.734 8.990 1.00 97.25 107 GLU A CA 1
ATOM 817 C C . GLU A 1 107 ? -7.994 8.470 10.021 1.00 97.25 107 GLU A C 1
ATOM 819 O O . GLU A 1 107 ? -7.061 7.920 10.609 1.00 97.25 107 GLU A O 1
ATOM 824 N N . MET A 1 108 ? -8.318 9.741 10.244 1.00 96.06 108 MET A N 1
ATOM 825 C CA . MET A 1 108 ? -7.596 10.585 11.189 1.00 96.06 108 MET A CA 1
ATOM 826 C C . MET A 1 108 ? -8.086 10.337 12.618 1.00 96.06 108 MET A C 1
ATOM 828 O O . MET A 1 108 ? -9.141 10.823 13.027 1.00 96.06 108 MET A O 1
ATOM 832 N N . LEU A 1 109 ? -7.292 9.610 13.404 1.00 95.44 109 LEU A N 1
ATOM 833 C CA . LEU A 1 109 ? -7.578 9.342 14.813 1.00 95.44 109 LEU A CA 1
ATOM 834 C C . LEU A 1 109 ? -7.201 10.551 15.689 1.00 95.44 109 LEU A C 1
ATOM 836 O O . LEU A 1 109 ? -6.029 10.896 15.827 1.00 95.44 109 LEU A O 1
ATOM 840 N N . GLN A 1 110 ? -8.188 11.184 16.325 1.00 95.88 110 GLN A N 1
ATOM 841 C CA . GLN A 1 110 ? -7.966 12.265 17.292 1.00 95.88 110 GLN A CA 1
ATOM 842 C C . GLN A 1 110 ? -7.756 11.685 18.695 1.00 95.88 110 GLN A C 1
ATOM 844 O O . GLN A 1 110 ? -8.709 11.472 19.436 1.00 95.88 110 GLN A O 1
ATOM 849 N N . LEU A 1 111 ? -6.502 11.402 19.055 1.00 96.56 111 LEU A N 1
ATOM 850 C CA . LEU A 1 111 ? -6.180 10.632 20.266 1.00 96.56 111 LEU A CA 1
ATOM 851 C C . LEU A 1 111 ? -6.011 11.464 21.550 1.00 96.56 111 LEU A C 1
ATOM 853 O O . LEU A 1 111 ? -5.824 10.895 22.624 1.00 96.56 111 LEU A O 1
ATOM 857 N N . LEU A 1 112 ? -6.065 12.799 21.476 1.00 97.88 112 LEU A N 1
ATOM 858 C CA . LEU A 1 112 ? -5.905 13.650 22.658 1.00 97.88 112 LEU A CA 1
ATOM 859 C C . LEU A 1 112 ? -7.018 13.362 23.678 1.00 97.88 112 LEU A C 1
ATOM 861 O O . LEU A 1 112 ? -8.198 13.544 23.381 1.00 97.88 112 LEU A O 1
ATOM 865 N N . ASN A 1 113 ? -6.630 12.937 24.884 1.00 96.94 113 ASN A N 1
ATOM 866 C CA . ASN A 1 113 ? -7.536 12.495 25.951 1.00 96.94 113 ASN A CA 1
ATOM 867 C C . ASN A 1 113 ? -8.498 11.359 25.532 1.00 96.94 113 ASN A C 1
ATOM 869 O O . ASN A 1 113 ? -9.608 11.275 26.055 1.00 96.94 113 ASN A O 1
ATOM 873 N N . GLN A 1 114 ? -8.084 10.491 24.603 1.00 96.75 114 GLN A N 1
ATOM 874 C CA . GLN A 1 114 ? -8.825 9.292 24.192 1.00 96.75 114 GLN A CA 1
ATOM 875 C C . GLN A 1 114 ? -8.032 8.014 24.493 1.00 96.75 114 GLN A C 1
ATOM 877 O O . GLN A 1 114 ? -6.826 8.051 24.732 1.00 96.75 114 GLN A O 1
ATOM 882 N N . GLU A 1 115 ? -8.715 6.872 24.448 1.00 95.31 115 GLU A N 1
ATOM 883 C CA . GLU A 1 115 ? -8.104 5.544 24.541 1.00 95.31 115 GLU A CA 1
ATOM 884 C C . GLU A 1 115 ? -8.083 4.874 23.160 1.00 95.31 115 GLU A C 1
ATOM 886 O O . GLU A 1 115 ? -9.093 4.848 22.455 1.00 95.31 115 GLU A O 1
ATOM 891 N N . PHE A 1 116 ? -6.937 4.298 22.790 1.00 95.25 116 PHE A N 1
ATOM 892 C CA . PHE A 1 116 ? -6.790 3.446 21.613 1.00 95.25 116 PHE A CA 1
ATOM 893 C C . PHE A 1 116 ? -6.373 2.045 22.052 1.00 95.25 116 PHE A C 1
ATOM 895 O O . PHE A 1 116 ? -5.331 1.872 22.683 1.00 95.25 116 PHE A O 1
ATOM 902 N N . THR A 1 117 ? -7.179 1.049 21.687 1.00 95.06 117 THR A N 1
ATOM 903 C CA . THR A 1 117 ? -6.982 -0.344 22.097 1.00 95.06 117 THR A CA 1
ATOM 904 C C . THR A 1 117 ? -6.971 -1.253 20.876 1.00 95.06 117 THR A C 1
ATOM 906 O O . THR A 1 117 ? -7.924 -1.272 20.098 1.00 95.06 117 THR A O 1
ATOM 909 N N . VAL A 1 118 ? -5.911 -2.052 20.742 1.00 94.44 118 VAL A N 1
ATOM 910 C CA . VAL A 1 118 ? -5.756 -3.084 19.710 1.00 94.44 118 VAL A CA 1
ATOM 911 C C . VAL A 1 118 ? -5.385 -4.409 20.369 1.00 94.44 118 VAL A C 1
ATOM 913 O O . VAL A 1 118 ? -4.659 -4.443 21.360 1.00 94.44 118 VAL A O 1
ATOM 916 N N . SER A 1 119 ? -5.905 -5.512 19.837 1.00 95.19 119 SER A N 1
ATOM 917 C CA . SER A 1 119 ? -5.503 -6.860 20.249 1.00 95.19 119 SER A CA 1
ATOM 918 C C . SER A 1 119 ? -4.470 -7.397 19.267 1.00 95.19 119 SER A C 1
ATOM 920 O O . SER A 1 119 ? -4.716 -7.384 18.065 1.00 95.19 119 SER A O 1
ATOM 922 N N . ILE A 1 120 ? -3.331 -7.872 19.775 1.00 94.00 120 ILE A N 1
ATOM 923 C CA . ILE A 1 120 ? -2.240 -8.416 18.960 1.00 94.00 120 ILE A CA 1
ATOM 924 C C . ILE A 1 120 ? -2.095 -9.905 19.251 1.00 94.00 120 ILE A C 1
ATOM 926 O O . ILE A 1 120 ? -1.996 -10.313 20.408 1.00 94.00 120 ILE A O 1
ATOM 930 N N . GLN A 1 121 ? -2.063 -10.710 18.193 1.00 88.75 121 GLN A N 1
ATOM 931 C CA . GLN A 1 121 ? -1.768 -12.136 18.260 1.00 88.75 121 GLN A CA 1
ATOM 932 C C . GLN A 1 121 ? -0.572 -12.420 17.362 1.00 88.75 121 GLN A C 1
ATOM 934 O O . GLN A 1 121 ? -0.553 -12.026 16.199 1.00 88.75 121 GLN A O 1
ATOM 939 N N . ARG A 1 122 ? 0.435 -13.097 17.911 1.00 78.00 122 ARG A N 1
ATOM 940 C CA . ARG A 1 122 ? 1.601 -13.536 17.149 1.00 78.00 122 ARG A CA 1
ATOM 941 C C . ARG A 1 122 ? 1.373 -14.976 16.716 1.00 78.00 122 ARG A C 1
ATOM 943 O O . ARG A 1 122 ? 1.248 -15.851 17.569 1.00 78.00 122 ARG A O 1
ATOM 950 N N . HIS A 1 123 ? 1.305 -15.201 15.410 1.00 67.44 123 HIS A N 1
ATOM 951 C CA . HIS A 1 123 ? 1.345 -16.541 14.839 1.00 67.44 123 HIS A CA 1
ATOM 952 C C . HIS A 1 123 ? 2.813 -16.870 14.535 1.00 67.44 123 HIS A C 1
ATOM 954 O O . HIS A 1 123 ? 3.499 -16.047 13.928 1.00 67.44 123 HIS A O 1
ATOM 960 N N . PHE A 1 124 ? 3.298 -17.991 15.069 1.00 56.12 124 PHE A N 1
ATOM 961 C CA . PHE A 1 124 ? 4.648 -18.518 14.861 1.00 56.12 124 PHE A CA 1
ATOM 962 C C . PHE A 1 124 ? 4.570 -19.741 13.962 1.00 56.12 124 PHE A C 1
ATOM 964 O O . PHE A 1 124 ? 3.613 -20.524 14.170 1.00 56.12 124 PHE A O 1
#